Protein AF-A0A924YD67-F1 (afdb_monomer_lite)

Foldseek 3Di:
DPPDDDDDDDDDDDDPDVVPDDPPDDPVNVVVVVVVVPLVVDPVVLVVLVVVLVVLVVVVVVVVVVVVVCCVPVVDDPPCPVVVVVSCVVNVVSVVVSVVSVVVVVVVVVVVVVPPPPDDDPDDDDDPPVVVVPDPDDDDDDDD

Structure (mmCIF, N/CA/C/O backbone):
data_AF-A0A924YD67-F1
#
_entry.id   AF-A0A924YD67-F1
#
loop_
_atom_site.group_PDB
_atom_si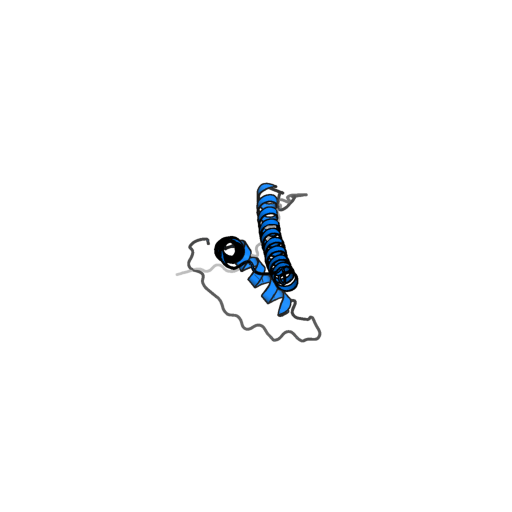te.id
_atom_site.type_symbol
_atom_site.label_atom_id
_atom_site.label_alt_id
_atom_site.label_comp_id
_atom_site.label_asym_id
_atom_site.label_entity_id
_atom_site.label_seq_id
_atom_site.pdbx_PDB_ins_code
_atom_site.Cartn_x
_atom_site.Cartn_y
_atom_site.Cartn_z
_atom_site.occupancy
_atom_site.B_iso_or_equiv
_atom_site.auth_seq_id
_atom_site.auth_comp_id
_atom_site.auth_asym_id
_atom_site.auth_atom_id
_atom_site.pdbx_PDB_model_num
ATOM 1 N N . TRP A 1 1 ? 1.990 -14.219 -25.266 1.00 59.25 1 TRP A N 1
ATOM 2 C CA . TRP A 1 1 ? 2.546 -15.568 -25.490 1.00 59.25 1 TRP A CA 1
ATOM 3 C C . TRP A 1 1 ? 2.182 -15.970 -26.909 1.00 59.25 1 TRP A C 1
ATOM 5 O O . TRP A 1 1 ? 1.038 -15.761 -27.281 1.00 59.25 1 TRP A O 1
ATOM 15 N N . LEU A 1 2 ? 3.148 -16.404 -27.722 1.00 72.88 2 LEU A N 1
ATOM 16 C CA . LEU A 1 2 ? 2.972 -16.578 -29.173 1.00 72.88 2 LEU A CA 1
ATOM 17 C C . LEU A 1 2 ? 2.387 -17.951 -29.574 1.00 72.88 2 LEU A C 1
ATOM 19 O O . LEU A 1 2 ? 2.139 -18.163 -30.750 1.00 72.88 2 LEU A O 1
ATOM 23 N N . GLY A 1 3 ? 2.145 -18.864 -28.622 1.00 81.31 3 GLY A N 1
ATOM 24 C CA . GLY A 1 3 ? 1.441 -20.131 -28.877 1.00 81.31 3 GLY A CA 1
ATOM 25 C C . GLY A 1 3 ? 2.271 -21.269 -29.479 1.00 81.31 3 GLY A C 1
ATOM 26 O O . GLY A 1 3 ? 1.725 -22.333 -29.742 1.00 81.31 3 GLY A O 1
ATOM 27 N N . PHE A 1 4 ? 3.569 -21.066 -29.696 1.00 86.00 4 PHE A N 1
ATOM 28 C CA . PHE A 1 4 ? 4.454 -22.064 -30.301 1.00 86.00 4 PHE A CA 1
ATOM 29 C C . PHE A 1 4 ? 5.062 -23.017 -29.269 1.00 86.00 4 PHE A C 1
ATOM 31 O O . PHE A 1 4 ? 5.234 -22.637 -28.109 1.00 86.00 4 PHE A O 1
ATOM 38 N N . ASP A 1 5 ? 5.431 -24.217 -29.727 1.00 85.69 5 ASP A N 1
ATOM 39 C CA . ASP A 1 5 ? 6.179 -25.215 -28.958 1.00 85.69 5 ASP A CA 1
ATOM 40 C C . ASP A 1 5 ? 7.692 -24.906 -29.010 1.00 85.69 5 ASP A C 1
ATOM 42 O O . ASP A 1 5 ? 8.295 -24.969 -30.088 1.00 85.69 5 ASP A O 1
ATOM 46 N N . PRO A 1 6 ? 8.323 -24.473 -27.901 1.00 87.06 6 PRO A N 1
ATOM 47 C CA . PRO A 1 6 ? 9.725 -24.085 -27.900 1.00 87.06 6 PRO A CA 1
ATOM 48 C C . PRO A 1 6 ? 10.653 -25.291 -27.687 1.00 87.06 6 PRO A C 1
ATOM 50 O O . PRO A 1 6 ? 10.575 -25.981 -26.674 1.00 87.06 6 PRO A O 1
ATOM 53 N N . ALA A 1 7 ? 11.635 -25.473 -28.573 1.00 88.56 7 ALA A N 1
ATOM 54 C CA . ALA A 1 7 ? 12.749 -26.392 -28.340 1.00 88.56 7 ALA A CA 1
ATOM 55 C C . ALA A 1 7 ? 13.875 -25.698 -27.547 1.00 88.56 7 ALA A C 1
ATOM 57 O O . ALA A 1 7 ? 14.344 -24.622 -27.924 1.00 88.56 7 ALA A O 1
ATOM 58 N N . VAL A 1 8 ? 14.330 -26.312 -26.451 1.00 88.62 8 VAL A N 1
ATOM 59 C CA . VAL A 1 8 ? 15.420 -25.788 -25.607 1.00 88.62 8 VAL A CA 1
ATOM 60 C C . VAL A 1 8 ? 16.712 -26.547 -25.904 1.00 88.62 8 VAL A C 1
ATOM 62 O O . VAL A 1 8 ? 16.790 -27.753 -25.686 1.00 88.62 8 VAL A O 1
ATOM 65 N N . ILE A 1 9 ? 17.745 -25.838 -26.365 1.00 90.19 9 ILE A N 1
ATOM 66 C CA . ILE A 1 9 ? 19.081 -26.407 -26.592 1.00 90.19 9 ILE A CA 1
ATOM 67 C C . ILE A 1 9 ? 19.967 -26.060 -25.397 1.00 90.19 9 ILE A C 1
ATOM 69 O O . ILE A 1 9 ? 20.308 -24.898 -25.165 1.00 90.19 9 ILE A O 1
ATOM 73 N N . TYR A 1 10 ? 20.349 -27.075 -24.629 1.00 90.06 10 TYR A N 1
ATOM 74 C CA . TYR A 1 10 ? 21.268 -26.907 -23.511 1.00 90.06 10 TYR A CA 1
ATOM 75 C C . TYR A 1 10 ? 22.707 -26.808 -24.019 1.00 90.06 10 TYR A C 1
ATOM 77 O O . TYR A 1 10 ? 23.149 -27.614 -24.833 1.00 90.06 10 TYR A O 1
ATOM 85 N N . TYR A 1 11 ? 23.457 -25.836 -23.502 1.00 89.12 11 TYR A N 1
ATOM 86 C CA . TYR A 1 11 ? 24.893 -25.727 -23.734 1.00 89.12 11 TYR A CA 1
ATOM 87 C C . TYR A 1 11 ? 25.614 -25.568 -22.396 1.00 89.12 11 TYR A C 1
ATOM 89 O O . TYR A 1 11 ? 25.182 -24.816 -21.518 1.00 89.12 11 TYR A O 1
ATOM 97 N N . HIS A 1 12 ? 26.741 -26.255 -22.238 1.00 82.94 12 HIS A N 1
ATOM 98 C CA . HIS A 1 12 ? 27.617 -26.039 -21.095 1.00 82.94 12 HIS A CA 1
ATOM 99 C C . HIS A 1 12 ? 28.554 -24.870 -21.390 1.00 82.94 12 HIS A C 1
ATOM 101 O O . HIS A 1 12 ? 29.489 -24.970 -22.184 1.00 82.94 12 HIS A O 1
ATOM 107 N N . ARG A 1 13 ? 28.306 -23.734 -20.736 1.00 77.19 13 ARG A N 1
ATOM 108 C CA . ARG A 1 13 ? 29.235 -22.603 -20.764 1.00 77.19 13 ARG A CA 1
ATOM 109 C C . ARG A 1 13 ? 30.439 -22.914 -19.875 1.00 77.19 13 ARG A C 1
ATOM 111 O O . ARG A 1 13 ? 30.253 -23.250 -18.709 1.00 77.19 13 ARG A O 1
ATOM 118 N N . ARG A 1 14 ? 31.662 -22.728 -20.386 1.00 77.38 14 ARG A N 1
ATOM 119 C CA . ARG A 1 14 ? 32.870 -22.720 -19.541 1.00 77.38 14 ARG A CA 1
ATOM 120 C C . ARG A 1 14 ? 32.735 -21.640 -18.466 1.00 77.38 14 ARG A C 1
ATOM 122 O O . ARG A 1 14 ? 32.218 -20.552 -18.739 1.00 77.38 14 ARG A O 1
ATOM 129 N N . GLU A 1 15 ? 33.172 -21.955 -17.251 1.00 67.88 15 GLU A N 1
ATOM 130 C CA . GLU A 1 15 ? 33.105 -21.030 -16.124 1.00 67.88 15 GLU A CA 1
ATOM 131 C C . GLU A 1 15 ? 33.838 -19.729 -16.481 1.00 67.88 15 GLU A C 1
ATOM 133 O O . GLU A 1 15 ? 34.957 -19.745 -16.996 1.00 67.88 15 GLU A O 1
ATOM 138 N N . ARG A 1 16 ? 33.173 -18.583 -16.292 1.00 65.94 16 ARG A N 1
ATOM 139 C CA . ARG A 1 16 ? 33.777 -17.278 -16.578 1.00 65.94 16 ARG A CA 1
ATOM 140 C C . ARG A 1 16 ? 34.903 -17.067 -15.573 1.00 65.94 16 ARG A C 1
ATOM 142 O O . ARG A 1 16 ? 34.633 -16.941 -14.380 1.00 65.94 16 ARG A O 1
ATOM 149 N N . GLU A 1 17 ? 36.143 -16.980 -16.044 1.00 59.25 17 GLU A N 1
ATOM 150 C CA . GLU A 1 17 ? 37.258 -16.576 -15.194 1.00 59.25 17 GLU A CA 1
ATOM 151 C C . GLU A 1 17 ? 36.922 -15.228 -14.540 1.00 59.25 17 GLU A C 1
ATOM 153 O O . GLU A 1 17 ? 36.675 -14.228 -15.223 1.00 59.25 17 GLU A O 1
ATOM 158 N N . LYS A 1 18 ? 36.906 -15.190 -13.199 1.00 57.69 18 LYS A N 1
ATOM 159 C CA . LYS A 1 18 ? 36.546 -14.005 -12.389 1.00 57.69 18 LYS A CA 1
ATOM 160 C C . LYS A 1 18 ? 37.349 -12.744 -12.754 1.00 57.69 18 LYS A C 1
ATOM 162 O O . LYS A 1 18 ? 36.934 -11.640 -12.406 1.00 57.69 18 LYS A O 1
ATOM 167 N N . ARG A 1 19 ? 38.471 -12.911 -13.463 1.00 56.00 19 ARG A N 1
ATOM 168 C CA . ARG A 1 19 ? 39.380 -11.867 -13.946 1.00 56.00 19 ARG A CA 1
ATOM 169 C C . ARG A 1 19 ? 38.784 -11.001 -15.075 1.00 56.00 19 ARG A C 1
ATOM 171 O O . ARG A 1 19 ? 39.172 -9.846 -15.180 1.00 56.00 19 ARG A O 1
ATOM 178 N N . TYR A 1 20 ? 37.806 -11.495 -15.845 1.00 60.31 20 TYR A N 1
ATOM 179 C CA . TYR A 1 20 ? 37.258 -10.793 -17.027 1.00 60.31 20 TYR A CA 1
ATOM 180 C C . TYR A 1 20 ? 35.798 -10.314 -16.883 1.00 60.31 20 TYR A C 1
ATOM 182 O O . TYR A 1 20 ? 35.192 -9.855 -17.851 1.00 60.31 20 TYR A O 1
ATOM 190 N N . GLY A 1 21 ? 35.206 -10.384 -15.683 1.00 60.97 21 GLY A N 1
ATOM 191 C CA . GLY A 1 21 ? 33.932 -9.713 -15.399 1.00 60.97 21 GLY A CA 1
ATOM 192 C C . GLY A 1 21 ? 33.080 -10.363 -14.310 1.00 60.97 21 GLY A C 1
ATOM 193 O O . GLY A 1 21 ? 33.043 -11.583 -14.158 1.00 60.97 21 GLY A O 1
ATOM 194 N N . ARG A 1 22 ? 32.340 -9.534 -13.566 1.00 65.50 22 ARG A N 1
ATOM 195 C CA . ARG A 1 22 ? 31.360 -9.980 -12.562 1.00 65.50 22 ARG A CA 1
ATOM 196 C C . ARG A 1 22 ? 30.006 -10.261 -13.221 1.00 65.50 22 ARG A C 1
ATOM 198 O O . ARG A 1 22 ? 29.651 -9.637 -14.219 1.00 65.50 22 ARG A O 1
ATOM 205 N N . SER A 1 23 ? 29.239 -11.201 -12.662 1.00 69.44 23 SER A N 1
ATOM 206 C CA . SER A 1 23 ? 27.853 -11.429 -13.087 1.00 69.44 23 SER A CA 1
ATOM 207 C C . SER A 1 23 ? 27.052 -10.138 -12.939 1.00 69.44 23 SER A C 1
ATOM 209 O O . SER A 1 23 ? 26.971 -9.569 -11.850 1.00 69.44 23 SER A O 1
ATOM 211 N N . MET A 1 24 ? 26.422 -9.696 -14.027 1.00 70.31 24 MET A N 1
ATOM 212 C CA . MET A 1 24 ? 25.506 -8.556 -13.998 1.00 70.31 24 MET A CA 1
ATOM 213 C C . MET A 1 24 ? 24.198 -8.883 -13.269 1.00 70.31 24 MET A C 1
ATOM 215 O O . MET A 1 24 ? 23.429 -7.960 -13.013 1.00 70.31 24 MET A O 1
ATOM 219 N N . TRP A 1 25 ? 23.952 -10.153 -12.918 1.00 75.12 25 TRP A N 1
ATOM 220 C CA . TRP A 1 25 ? 22.738 -10.653 -12.268 1.00 75.12 25 TRP A CA 1
ATOM 221 C C . TRP A 1 25 ? 22.976 -10.910 -10.775 1.00 75.12 25 TRP A C 1
ATOM 223 O O . TRP A 1 25 ? 23.283 -12.022 -10.344 1.00 75.12 25 TRP A O 1
ATOM 233 N N . THR A 1 26 ? 22.839 -9.857 -9.973 1.00 85.19 26 THR A N 1
ATOM 234 C CA . THR A 1 26 ? 22.831 -9.950 -8.508 1.00 85.19 26 THR A CA 1
ATOM 235 C C . THR A 1 26 ? 21.453 -10.379 -7.999 1.00 85.19 26 THR A C 1
ATOM 237 O O . THR A 1 26 ? 20.450 -10.233 -8.699 1.00 85.19 26 THR A O 1
ATOM 240 N N . PHE A 1 27 ? 21.376 -10.885 -6.764 1.00 85.56 27 PHE A N 1
ATOM 241 C CA . PHE A 1 27 ? 20.100 -11.258 -6.138 1.00 85.56 27 PHE A CA 1
ATOM 242 C C . PHE A 1 27 ? 19.096 -10.092 -6.119 1.00 85.56 27 PHE A C 1
ATOM 244 O O . PHE A 1 27 ? 17.948 -10.272 -6.509 1.00 85.56 27 PHE A O 1
ATOM 251 N N . ALA A 1 28 ? 19.552 -8.876 -5.797 1.00 86.25 28 ALA A N 1
ATOM 252 C CA . ALA A 1 28 ? 18.720 -7.671 -5.826 1.00 86.25 28 ALA A CA 1
ATOM 253 C C . ALA A 1 28 ? 18.089 -7.412 -7.207 1.00 86.25 28 ALA A C 1
ATOM 255 O O . ALA A 1 28 ? 16.910 -7.080 -7.299 1.00 86.25 28 ALA A O 1
ATOM 256 N N . LYS A 1 29 ? 18.845 -7.622 -8.295 1.00 84.50 29 LYS A N 1
ATOM 257 C CA . LYS A 1 29 ? 18.318 -7.482 -9.660 1.00 84.50 29 LYS A CA 1
ATOM 258 C C . LYS A 1 29 ? 17.301 -8.570 -9.996 1.00 84.50 29 LYS A C 1
ATOM 260 O O . LYS A 1 29 ? 16.302 -8.262 -10.633 1.00 84.50 29 LYS A O 1
ATOM 265 N N . LYS A 1 30 ? 17.515 -9.809 -9.535 1.00 86.69 30 LYS A N 1
ATOM 266 C CA . LYS A 1 30 ? 16.540 -10.902 -9.695 1.00 86.69 30 LYS A CA 1
ATOM 267 C C . LYS A 1 30 ? 15.232 -10.596 -8.961 1.00 86.69 30 LYS A C 1
ATOM 269 O O . LYS A 1 30 ? 14.168 -10.762 -9.543 1.00 86.69 30 LYS A O 1
ATOM 274 N N . PHE A 1 31 ? 15.315 -10.111 -7.721 1.00 87.00 31 PHE A N 1
ATOM 275 C CA . PHE A 1 31 ? 14.136 -9.754 -6.932 1.00 87.00 31 PHE A CA 1
ATOM 276 C C . PHE A 1 31 ? 13.370 -8.582 -7.551 1.00 87.00 31 PHE A C 1
ATOM 278 O O . PHE A 1 31 ? 12.163 -8.679 -7.743 1.00 87.00 31 PHE A O 1
ATOM 285 N N . LYS A 1 32 ? 14.074 -7.516 -7.959 1.00 85.44 32 LYS A N 1
ATOM 286 C CA . LYS A 1 32 ? 13.457 -6.405 -8.695 1.00 85.44 32 LYS A CA 1
ATOM 287 C C . LYS A 1 32 ? 12.743 -6.903 -9.955 1.00 85.44 32 LYS A C 1
ATOM 289 O O . LYS A 1 32 ? 11.592 -6.557 -10.173 1.00 85.44 32 LYS A O 1
ATOM 294 N N . TYR A 1 33 ? 13.403 -7.750 -10.745 1.00 84.81 33 TYR A N 1
ATOM 295 C CA . TYR A 1 33 ? 12.833 -8.296 -11.977 1.00 84.81 33 TYR A CA 1
ATOM 296 C C . TYR A 1 33 ? 11.570 -9.132 -11.724 1.00 84.81 33 TYR A C 1
ATOM 298 O O . TYR A 1 33 ? 10.609 -9.052 -12.489 1.00 84.81 33 TYR A O 1
ATOM 306 N N . PHE A 1 34 ? 11.554 -9.908 -10.637 1.00 85.88 34 PHE A N 1
ATOM 307 C CA . PHE A 1 34 ? 10.371 -10.644 -10.200 1.00 85.88 34 PHE A CA 1
ATOM 308 C C . PHE A 1 34 ? 9.219 -9.700 -9.844 1.00 85.88 34 PHE A C 1
ATOM 310 O O . PHE A 1 34 ? 8.121 -9.882 -10.361 1.00 85.88 34 PHE A O 1
ATOM 317 N N . VAL A 1 35 ? 9.471 -8.676 -9.020 1.00 80.94 35 VAL A N 1
ATOM 318 C CA . VAL A 1 35 ? 8.450 -7.685 -8.640 1.00 80.94 35 VAL A CA 1
ATOM 319 C C . VAL A 1 35 ? 7.921 -6.954 -9.875 1.00 80.94 35 VAL A C 1
ATOM 321 O O . VAL A 1 35 ? 6.709 -6.865 -10.052 1.00 80.94 35 VAL A O 1
ATOM 324 N N . ASP A 1 36 ? 8.805 -6.509 -10.769 1.00 80.06 36 ASP A N 1
ATOM 325 C CA . ASP A 1 36 ? 8.416 -5.821 -12.003 1.00 80.06 36 ASP A CA 1
ATOM 326 C C . ASP A 1 36 ? 7.543 -6.701 -12.902 1.00 80.06 36 ASP A C 1
ATOM 328 O O . ASP A 1 36 ? 6.525 -6.227 -13.409 1.00 80.06 36 ASP A O 1
ATOM 332 N N . SER A 1 37 ? 7.896 -7.982 -13.050 1.00 79.38 37 SER A N 1
ATOM 333 C CA . SER A 1 37 ? 7.114 -8.950 -13.831 1.00 79.38 37 SER A CA 1
ATOM 334 C C . SER A 1 37 ? 5.769 -9.258 -13.169 1.00 79.38 37 SER A C 1
ATOM 336 O O . SER A 1 37 ? 4.739 -9.287 -13.837 1.00 79.38 37 SER A O 1
ATOM 338 N N . PHE A 1 38 ? 5.753 -9.448 -11.849 1.00 78.44 38 PHE A N 1
ATOM 339 C CA . PHE A 1 38 ? 4.535 -9.728 -11.091 1.00 78.44 38 PHE A CA 1
ATOM 340 C C . PHE A 1 38 ? 3.527 -8.577 -11.206 1.00 78.44 38 PHE A C 1
ATOM 342 O O . PHE A 1 38 ? 2.347 -8.813 -11.456 1.00 78.44 38 PHE A O 1
ATOM 349 N N . VAL A 1 39 ? 4.001 -7.333 -11.099 1.00 77.44 39 VAL A N 1
ATOM 350 C CA . VAL A 1 39 ? 3.174 -6.125 -11.238 1.00 77.44 39 VAL A CA 1
ATOM 351 C C . VAL A 1 39 ? 2.734 -5.906 -12.689 1.00 77.44 39 VAL A C 1
ATOM 353 O O . VAL A 1 39 ? 1.581 -5.552 -12.920 1.00 77.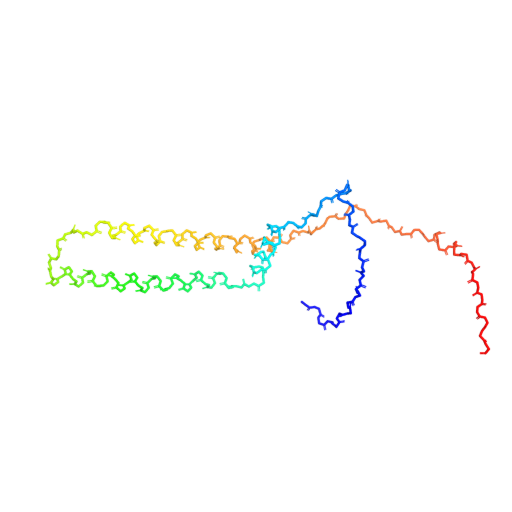44 39 VAL A O 1
ATOM 356 N N . ALA A 1 40 ? 3.610 -6.140 -13.674 1.00 71.12 40 ALA A N 1
ATOM 357 C CA . ALA A 1 40 ? 3.303 -5.910 -15.090 1.00 71.12 40 ALA A CA 1
ATOM 358 C C . ALA A 1 40 ? 2.229 -6.857 -15.648 1.00 71.12 40 ALA A C 1
ATOM 360 O O . ALA A 1 40 ? 1.448 -6.451 -16.504 1.00 71.12 40 ALA A O 1
ATOM 361 N N . PHE A 1 41 ? 2.166 -8.101 -15.165 1.00 69.50 41 PHE A N 1
ATOM 362 C CA . PHE A 1 41 ? 1.216 -9.098 -15.672 1.00 69.50 41 PHE A CA 1
ATOM 363 C C . PHE A 1 41 ? -0.010 -9.318 -14.774 1.00 69.50 41 PHE A C 1
ATOM 365 O O . PHE A 1 41 ? -0.881 -10.105 -15.140 1.00 69.50 41 PHE A O 1
ATOM 372 N N . SER A 1 42 ? -0.109 -8.652 -13.614 1.00 75.00 42 SER A N 1
ATOM 373 C CA . SER A 1 42 ? -1.201 -8.890 -12.658 1.00 75.00 42 SER A CA 1
ATOM 374 C C . SER A 1 42 ? -1.854 -7.612 -12.130 1.00 75.00 42 SER A C 1
ATOM 376 O O . SER A 1 42 ? -1.195 -6.694 -11.654 1.00 75.00 42 SER A O 1
ATOM 378 N N . TYR A 1 43 ? -3.189 -7.619 -12.061 1.00 76.56 43 TYR A N 1
ATOM 379 C CA . TYR A 1 43 ? -3.994 -6.639 -11.308 1.00 76.56 43 TYR A CA 1
ATOM 380 C C . TYR A 1 43 ? -4.059 -6.939 -9.798 1.00 76.56 43 TYR A C 1
ATOM 382 O O . TYR A 1 43 ? -4.800 -6.297 -9.052 1.00 76.56 43 TYR A O 1
ATOM 390 N N . PHE A 1 44 ? -3.321 -7.955 -9.346 1.00 80.94 44 PHE A N 1
ATOM 391 C CA . PHE A 1 44 ? -3.363 -8.471 -7.981 1.00 80.94 44 PHE A CA 1
ATOM 392 C C . PHE A 1 44 ? -3.002 -7.425 -6.907 1.00 80.94 44 PHE A C 1
ATOM 394 O O . PHE A 1 44 ? -3.785 -7.293 -5.970 1.00 80.94 44 PHE A O 1
ATOM 401 N N . PRO A 1 45 ? -1.914 -6.634 -7.026 1.00 80.38 45 PRO A N 1
ATOM 402 C CA . PRO A 1 45 ? -1.539 -5.632 -6.021 1.00 80.38 45 PRO A CA 1
ATOM 403 C C . PRO A 1 45 ? -2.629 -4.586 -5.767 1.00 80.38 45 PRO A C 1
ATOM 405 O O . PRO A 1 45 ? -2.969 -4.309 -4.619 1.00 80.38 45 PRO A O 1
ATOM 408 N N . VAL A 1 46 ? -3.220 -4.048 -6.838 1.00 84.19 46 VAL A N 1
ATOM 409 C CA . VAL A 1 46 ? -4.302 -3.057 -6.740 1.00 84.19 46 VAL A CA 1
ATOM 410 C C . VAL A 1 46 ? -5.540 -3.682 -6.107 1.00 84.19 46 VAL A C 1
ATOM 412 O O . VAL A 1 46 ? -6.112 -3.101 -5.190 1.00 84.19 46 VAL A O 1
ATOM 415 N N . ARG A 1 47 ? -5.930 -4.893 -6.529 1.00 86.06 47 ARG A N 1
ATOM 416 C CA . ARG A 1 47 ? -7.077 -5.588 -5.922 1.00 86.06 47 ARG A CA 1
ATOM 417 C C . ARG A 1 47 ? -6.848 -5.914 -4.449 1.00 86.06 47 ARG A C 1
ATOM 419 O O . ARG A 1 47 ? -7.769 -5.746 -3.658 1.00 86.06 47 ARG A O 1
ATOM 426 N N . ALA A 1 48 ? -5.647 -6.345 -4.068 1.00 86.81 48 ALA A N 1
ATOM 427 C CA . ALA A 1 48 ? -5.303 -6.621 -2.676 1.00 86.81 48 ALA A CA 1
ATOM 428 C C . ALA A 1 48 ? -5.411 -5.354 -1.815 1.00 86.81 48 ALA A C 1
ATOM 430 O O . ALA A 1 48 ? -6.026 -5.391 -0.750 1.00 86.81 48 ALA A O 1
ATOM 431 N N . ALA A 1 49 ? -4.893 -4.225 -2.313 1.00 87.69 49 ALA A N 1
ATOM 432 C CA . ALA A 1 49 ? -5.044 -2.917 -1.682 1.00 87.69 49 ALA A CA 1
ATOM 433 C C . ALA A 1 49 ? -6.526 -2.531 -1.511 1.00 87.69 49 ALA A C 1
ATOM 435 O O . ALA A 1 49 ? -6.934 -2.142 -0.418 1.00 87.69 49 ALA A O 1
ATOM 436 N N . SER A 1 50 ? -7.356 -2.708 -2.546 1.00 87.00 50 SER A N 1
ATOM 437 C CA . SER A 1 50 ? -8.796 -2.424 -2.467 1.00 87.00 50 SER A CA 1
ATOM 438 C C . SER A 1 50 ? -9.524 -3.307 -1.449 1.00 87.00 50 SER A C 1
ATOM 440 O O . SER A 1 50 ? -10.312 -2.794 -0.657 1.00 87.00 50 SER A O 1
ATOM 442 N N . VAL A 1 51 ? -9.255 -4.617 -1.429 1.00 91.06 51 VAL A N 1
ATOM 443 C CA . VAL A 1 51 ? -9.872 -5.551 -0.469 1.00 91.06 51 VAL A CA 1
ATOM 444 C C . VAL A 1 51 ? -9.469 -5.202 0.963 1.00 91.06 51 VAL A C 1
ATOM 446 O O . VAL A 1 51 ? -10.330 -5.137 1.838 1.00 91.06 51 VAL A O 1
ATOM 449 N N . LEU A 1 52 ? -8.186 -4.914 1.201 1.00 91.00 52 LEU A N 1
ATOM 450 C CA . LEU A 1 52 ? -7.707 -4.450 2.504 1.00 91.00 52 LEU A CA 1
ATOM 451 C C . LEU A 1 52 ? -8.401 -3.157 2.939 1.00 91.00 52 LEU A C 1
ATOM 453 O O . LEU A 1 52 ? -8.823 -3.058 4.089 1.00 91.00 52 LEU A O 1
ATOM 457 N N . GLY A 1 53 ? -8.570 -2.196 2.027 1.00 89.69 53 GLY A N 1
ATOM 458 C CA . GLY A 1 53 ? -9.293 -0.954 2.297 1.00 89.69 53 GLY A CA 1
ATOM 459 C C . GLY A 1 53 ? -10.749 -1.187 2.712 1.00 89.69 53 GLY A C 1
ATOM 460 O O . GLY A 1 53 ? -11.210 -0.597 3.689 1.00 89.69 53 GLY A O 1
ATOM 461 N N . VAL A 1 54 ? -11.457 -2.092 2.028 1.00 91.94 54 VAL A N 1
ATOM 462 C CA . VAL A 1 54 ? -12.839 -2.467 2.381 1.00 91.94 54 VAL A CA 1
ATOM 463 C C . VAL A 1 54 ? -12.898 -3.125 3.761 1.00 91.94 54 VAL A C 1
ATOM 465 O O . VAL A 1 54 ? -13.730 -2.741 4.581 1.00 91.94 54 VAL A O 1
ATOM 468 N N . LEU A 1 55 ? -11.996 -4.067 4.053 1.00 93.56 55 LEU A N 1
ATOM 469 C CA . LEU A 1 55 ? -11.937 -4.724 5.363 1.00 93.56 55 LEU A CA 1
ATOM 470 C C . LEU A 1 55 ? -11.671 -3.716 6.490 1.00 93.56 55 LEU A C 1
ATOM 472 O O . LEU A 1 55 ? -12.393 -3.704 7.486 1.00 93.56 55 LEU A O 1
ATOM 476 N N . LEU A 1 56 ? -10.686 -2.831 6.312 1.00 91.94 56 LEU A N 1
ATOM 477 C CA . LEU A 1 56 ? -10.378 -1.751 7.256 1.00 91.94 56 LEU A CA 1
ATOM 478 C C . LEU A 1 56 ? -11.574 -0.817 7.470 1.00 91.94 56 LEU A C 1
ATOM 480 O O . LEU A 1 56 ? -11.836 -0.419 8.603 1.00 91.94 56 LEU A O 1
ATOM 484 N N . SER A 1 57 ? -12.319 -0.494 6.410 1.00 89.31 57 SER A N 1
ATOM 485 C CA . SER A 1 57 ? -13.520 0.339 6.507 1.00 89.31 57 SER A CA 1
ATOM 486 C C . SER A 1 57 ? -14.625 -0.336 7.324 1.00 89.31 57 SER A C 1
ATOM 488 O O . SER A 1 57 ? -15.200 0.316 8.193 1.00 89.31 57 SER A O 1
ATOM 490 N N . ILE A 1 58 ? -14.877 -1.634 7.117 1.00 94.06 58 ILE A N 1
ATOM 491 C CA . ILE A 1 58 ? -15.872 -2.395 7.892 1.00 94.06 58 ILE A CA 1
ATOM 492 C C . ILE A 1 58 ? -15.477 -2.446 9.372 1.00 94.06 58 ILE A C 1
ATOM 494 O O . ILE A 1 58 ? -16.301 -2.138 10.238 1.00 94.06 58 ILE A O 1
ATOM 498 N N . PHE A 1 59 ? -14.217 -2.774 9.677 1.00 91.25 59 PHE A N 1
ATOM 499 C CA . PHE A 1 59 ? -13.729 -2.777 11.058 1.00 91.25 59 PHE A CA 1
ATOM 500 C C . PHE A 1 59 ? -13.824 -1.386 11.691 1.00 91.25 59 PHE A C 1
ATOM 502 O O . PHE A 1 59 ? -14.367 -1.252 12.787 1.00 91.25 59 PHE A O 1
ATOM 509 N N . GLY A 1 60 ? -13.388 -0.341 10.986 1.00 89.12 60 GLY A N 1
ATOM 510 C CA . GLY A 1 60 ? -13.485 1.039 11.457 1.00 89.12 60 GLY A CA 1
ATOM 511 C C . GLY A 1 60 ? -14.926 1.472 11.737 1.00 89.12 60 GLY A C 1
ATOM 512 O O . GLY A 1 60 ? -15.191 2.057 12.786 1.00 89.12 60 GLY A O 1
ATOM 513 N N . LEU A 1 61 ? -15.868 1.129 10.854 1.00 90.31 61 LEU A N 1
ATOM 514 C CA . LEU A 1 61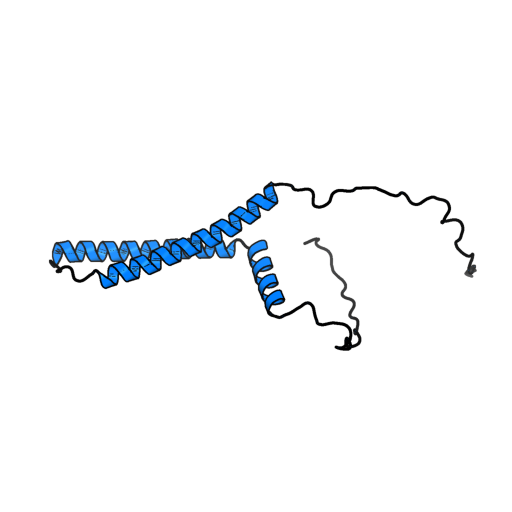 ? -17.288 1.446 11.020 1.00 90.31 61 LEU A CA 1
ATOM 515 C C . LEU A 1 61 ? -17.900 0.701 12.215 1.00 90.31 61 LEU A C 1
ATOM 517 O O . LEU A 1 61 ? -18.612 1.306 13.015 1.00 90.31 61 LEU A O 1
ATOM 521 N N . SER A 1 62 ? -17.588 -0.590 12.373 1.00 92.00 62 SER A N 1
ATOM 522 C CA . SER A 1 62 ? -18.055 -1.384 13.518 1.00 92.00 62 SER A CA 1
ATOM 523 C C . SER A 1 62 ? -17.536 -0.838 14.852 1.00 92.00 62 SER A C 1
ATOM 525 O O . SER A 1 62 ? -18.300 -0.719 15.810 1.00 92.00 62 SER A O 1
ATOM 527 N N . TYR A 1 63 ? -16.265 -0.428 14.898 1.00 87.62 63 TYR A N 1
ATOM 528 C CA . TYR A 1 63 ? -15.658 0.151 16.089 1.00 87.62 63 TYR A CA 1
ATOM 529 C C . TYR A 1 63 ? -16.238 1.535 16.399 1.00 87.62 63 TYR A C 1
ATOM 531 O O . TYR A 1 63 ? -16.568 1.823 17.547 1.00 87.62 63 TYR A O 1
ATOM 539 N N . ALA A 1 64 ? -16.441 2.376 15.381 1.00 86.19 64 ALA A N 1
ATOM 540 C CA . ALA A 1 64 ? -17.097 3.670 15.543 1.00 86.19 64 ALA A CA 1
ATOM 541 C C . ALA A 1 64 ? -18.522 3.520 16.100 1.00 86.19 64 ALA A C 1
ATOM 543 O O . ALA A 1 64 ? -18.886 4.220 17.045 1.00 86.19 64 ALA A O 1
ATOM 544 N N . LEU A 1 65 ? -19.309 2.575 15.571 1.00 89.56 65 LEU A N 1
ATOM 545 C CA . LEU A 1 65 ? -20.662 2.303 16.061 1.00 89.56 65 LEU A CA 1
ATOM 546 C C . LEU A 1 65 ? -20.648 1.824 17.519 1.00 89.56 65 LEU A C 1
ATOM 548 O O . LEU A 1 65 ? -21.435 2.313 18.331 1.00 89.56 65 LEU A O 1
ATOM 552 N N . PHE A 1 66 ? -19.721 0.926 17.864 1.00 87.62 66 PHE A N 1
ATOM 553 C CA . PHE A 1 66 ? -19.514 0.478 19.240 1.00 87.62 66 PHE A CA 1
ATOM 554 C C . PHE A 1 66 ? -19.223 1.656 20.179 1.00 87.62 66 PHE A C 1
ATOM 556 O O . PHE A 1 66 ? -19.887 1.791 21.205 1.00 87.62 66 PHE A O 1
ATOM 563 N N . VAL A 1 67 ? -18.302 2.552 19.808 1.00 84.62 67 VAL A N 1
ATOM 564 C CA . VAL A 1 67 ? -17.954 3.736 20.614 1.00 84.62 67 VAL A CA 1
ATOM 565 C C . VAL A 1 67 ? -19.151 4.677 20.785 1.00 84.62 67 VAL A C 1
ATOM 567 O O . VAL A 1 67 ? -19.372 5.178 21.888 1.00 84.62 67 VAL A O 1
ATOM 570 N N . ILE A 1 68 ? -19.952 4.899 19.738 1.00 85.81 68 ILE A N 1
ATOM 571 C CA . ILE A 1 68 ? -21.149 5.756 19.804 1.00 85.81 68 ILE A CA 1
ATOM 572 C C . ILE A 1 68 ? -22.182 5.181 20.781 1.00 85.81 68 ILE A C 1
ATOM 574 O O . ILE A 1 68 ? -22.661 5.900 21.659 1.00 85.81 68 ILE A O 1
ATOM 578 N N . ILE A 1 69 ? -22.501 3.888 20.668 1.00 87.69 69 ILE A N 1
ATOM 579 C CA . ILE A 1 69 ? -23.451 3.212 21.567 1.00 87.69 69 ILE A CA 1
ATOM 580 C C . ILE A 1 69 ? -22.926 3.259 23.004 1.00 87.69 69 ILE A C 1
ATOM 582 O O . ILE A 1 69 ? -23.646 3.638 23.928 1.00 87.69 69 ILE A O 1
ATOM 586 N N . ALA A 1 70 ? -21.647 2.939 23.191 1.00 84.69 70 ALA A N 1
ATOM 587 C CA . ALA A 1 70 ? -21.014 2.940 24.498 1.00 84.69 70 ALA A CA 1
ATOM 588 C C . ALA A 1 70 ? -21.047 4.340 25.147 1.00 84.69 70 ALA A C 1
ATOM 590 O O . ALA A 1 70 ? -21.334 4.476 26.338 1.00 84.69 70 ALA A O 1
ATOM 591 N N . ARG A 1 71 ? -20.850 5.402 24.355 1.00 83.44 71 ARG A N 1
ATOM 592 C CA . ARG A 1 71 ? -20.944 6.796 24.812 1.00 83.44 71 ARG A CA 1
ATOM 593 C C . ARG A 1 71 ? -22.370 7.199 25.203 1.00 83.44 71 ARG A C 1
ATOM 595 O O . ARG A 1 71 ? -22.520 7.886 26.211 1.00 83.44 71 ARG A O 1
ATOM 602 N N . LEU A 1 72 ? -23.385 6.792 24.436 1.00 84.62 72 LEU A N 1
ATOM 603 C CA . LEU A 1 72 ? -24.789 7.160 24.674 1.00 84.62 72 LEU A CA 1
ATOM 604 C C . LEU A 1 72 ? -25.392 6.470 25.903 1.00 84.62 72 LEU A C 1
ATOM 606 O O . LEU A 1 72 ? -26.132 7.109 26.645 1.00 84.62 72 LEU A O 1
ATOM 610 N N . PHE A 1 73 ? -25.079 5.190 26.124 1.00 87.38 73 PHE A N 1
ATOM 611 C CA . PHE A 1 73 ? -25.712 4.398 27.186 1.00 87.38 73 PHE A CA 1
ATOM 612 C C . PHE A 1 73 ? -24.881 4.287 28.471 1.00 87.38 73 PHE A C 1
ATOM 614 O O . PHE A 1 73 ? -25.460 4.182 29.547 1.00 87.38 73 PHE A O 1
ATOM 621 N N . PHE A 1 74 ? -23.544 4.324 28.390 1.00 78.56 74 PHE A N 1
ATOM 622 C CA . PHE A 1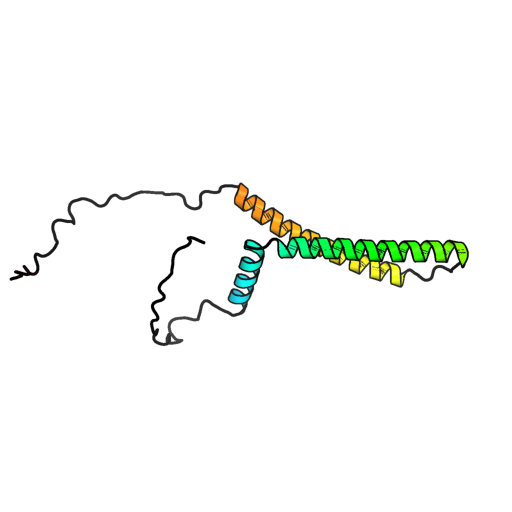 74 ? -22.667 4.034 29.537 1.00 78.56 74 PHE A CA 1
ATOM 623 C C . PHE A 1 74 ? -21.863 5.242 30.042 1.00 78.56 74 PHE A C 1
ATOM 625 O O . PHE A 1 74 ? -21.102 5.105 30.996 1.00 78.56 74 PHE A O 1
ATOM 632 N N . GLY A 1 75 ? -22.015 6.431 29.442 1.00 69.06 75 GLY A N 1
ATOM 633 C CA . GLY A 1 75 ? -21.437 7.671 29.984 1.00 69.06 75 GLY A CA 1
ATOM 634 C C . GLY A 1 75 ? -19.906 7.664 30.120 1.00 69.06 75 GLY A C 1
ATOM 635 O O . GLY A 1 75 ? -19.354 8.317 31.006 1.00 69.06 75 GLY A O 1
ATOM 636 N N . ILE A 1 76 ? -19.208 6.923 29.254 1.00 67.31 76 ILE A N 1
ATOM 637 C CA . ILE A 1 76 ? -17.759 6.694 29.355 1.00 67.31 76 ILE A CA 1
ATOM 638 C C . ILE A 1 76 ? -17.005 8.028 29.273 1.00 67.31 76 ILE A C 1
ATOM 640 O O . ILE A 1 76 ? -17.250 8.829 28.363 1.00 67.31 76 ILE A O 1
ATOM 644 N N . HIS A 1 77 ? -16.123 8.274 30.245 1.00 58.41 77 HIS A N 1
ATOM 645 C CA . HIS A 1 77 ? -15.264 9.456 30.315 1.00 58.41 77 HIS A CA 1
ATOM 646 C C . HIS A 1 77 ? -14.071 9.315 29.360 1.00 58.41 77 HIS A C 1
ATOM 648 O O . HIS A 1 77 ? -13.599 8.216 29.085 1.00 58.41 77 HIS A O 1
ATOM 654 N N . ALA A 1 78 ? -13.650 10.441 28.785 1.00 60.47 78 ALA A N 1
ATOM 655 C CA . ALA A 1 78 ? -12.843 10.521 27.571 1.00 60.47 78 ALA A CA 1
ATOM 656 C C . ALA A 1 78 ? -11.354 10.153 27.757 1.00 60.47 78 ALA A C 1
ATOM 658 O O . ALA A 1 78 ? -10.474 10.984 27.551 1.00 60.47 78 ALA A O 1
ATOM 659 N N . GLU A 1 79 ? -11.058 8.889 28.052 1.00 67.62 79 GLU A N 1
ATOM 660 C CA . GLU A 1 79 ? -9.721 8.302 27.903 1.00 67.62 79 GLU A CA 1
ATOM 661 C C . GLU A 1 79 ? -9.669 7.469 26.613 1.00 67.62 79 GLU A C 1
ATOM 663 O O . GLU A 1 79 ? -9.829 6.253 26.604 1.00 67.62 79 GLU A O 1
ATOM 668 N N . GLY A 1 80 ? -9.509 8.149 25.473 1.00 75.44 80 GLY A N 1
ATOM 669 C CA . GLY A 1 80 ? -9.469 7.512 24.145 1.00 75.44 80 GLY A CA 1
ATOM 670 C C . GLY A 1 80 ? -8.415 8.088 23.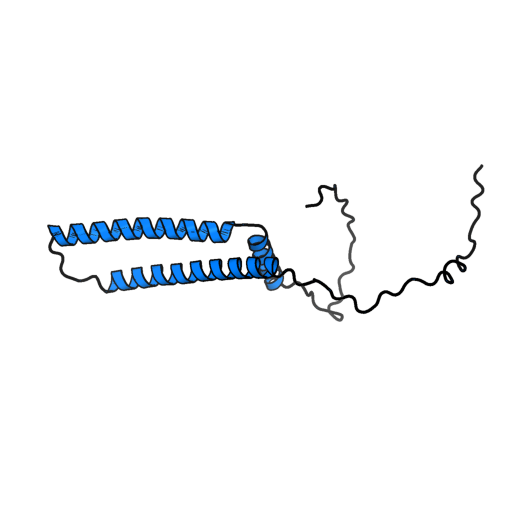204 1.00 75.44 80 GLY A C 1
ATOM 671 O O . GLY A 1 80 ? -8.331 7.695 22.046 1.00 75.44 80 GLY A O 1
ATOM 672 N N . TRP A 1 81 ? -7.601 9.035 23.670 1.00 78.69 81 TRP A N 1
ATOM 673 C CA . TRP A 1 81 ? -6.683 9.760 22.793 1.00 78.69 81 TRP A CA 1
ATOM 674 C C . TRP A 1 81 ? -5.603 8.844 22.203 1.00 78.69 81 TRP A C 1
ATOM 676 O O . TRP A 1 81 ? -5.357 8.876 21.000 1.00 78.69 81 TRP A O 1
ATOM 686 N N . ALA A 1 82 ? -5.031 7.955 23.022 1.00 79.88 82 ALA A N 1
ATOM 687 C CA . ALA A 1 82 ? -4.027 6.995 22.569 1.00 79.88 82 ALA A CA 1
ATOM 688 C C . ALA A 1 82 ? -4.588 6.008 21.530 1.00 79.88 82 ALA A C 1
ATOM 690 O O . ALA A 1 82 ? -3.966 5.789 20.493 1.00 79.88 82 ALA A O 1
ATOM 691 N N . SER A 1 83 ? -5.782 5.451 21.758 1.00 84.06 83 SER A N 1
ATOM 692 C CA . SER A 1 83 ? -6.409 4.515 20.817 1.00 84.06 83 SER A CA 1
ATOM 693 C C . SER A 1 83 ? -6.807 5.199 19.507 1.00 84.06 83 SER A C 1
ATOM 695 O O . SER A 1 83 ? -6.564 4.641 18.437 1.00 84.06 83 SER A O 1
ATOM 697 N N . ILE A 1 84 ? -7.323 6.433 19.561 1.00 86.69 84 ILE A N 1
ATOM 698 C CA . ILE A 1 84 ? -7.628 7.230 18.364 1.00 86.69 84 ILE A CA 1
ATOM 699 C C . ILE A 1 84 ? -6.352 7.528 17.571 1.00 86.69 84 ILE A C 1
ATOM 701 O O . ILE A 1 84 ? -6.344 7.331 16.359 1.00 86.69 84 ILE A O 1
ATOM 705 N N . MET A 1 85 ? -5.267 7.951 18.229 1.00 86.19 85 MET A N 1
ATOM 706 C CA . MET A 1 85 ? -3.994 8.229 17.551 1.00 86.19 85 MET A CA 1
ATOM 707 C C . MET A 1 85 ? -3.421 6.985 16.867 1.00 86.19 85 MET A C 1
ATOM 709 O O . MET A 1 85 ? -2.992 7.068 15.716 1.00 86.19 85 MET A O 1
ATOM 713 N N . VAL A 1 86 ? -3.461 5.822 17.525 1.00 87.94 86 VAL A N 1
ATOM 714 C CA . VAL A 1 86 ? -2.987 4.558 16.938 1.00 87.94 86 VAL A CA 1
ATOM 715 C C . VAL A 1 86 ? -3.808 4.176 15.705 1.00 87.94 86 VAL A C 1
ATOM 717 O O . VAL A 1 86 ? -3.233 3.894 14.653 1.00 87.94 86 VAL A O 1
ATOM 720 N N . VAL A 1 87 ? -5.142 4.209 15.796 1.00 89.81 87 VAL A N 1
ATOM 721 C CA . VAL A 1 87 ? -6.018 3.893 14.653 1.00 89.81 87 VAL A CA 1
ATOM 722 C C . VAL A 1 87 ? -5.779 4.874 13.508 1.00 89.81 87 VAL A C 1
ATOM 724 O O . VAL A 1 87 ? -5.656 4.458 12.357 1.00 89.81 87 VAL A O 1
ATOM 727 N N . LEU A 1 88 ? -5.655 6.165 13.814 1.00 91.50 88 LEU A N 1
ATOM 728 C CA . LEU A 1 88 ? -5.452 7.205 12.813 1.00 91.50 88 LEU A CA 1
ATOM 729 C C . LEU A 1 88 ? -4.116 7.031 12.085 1.00 91.50 88 LEU A C 1
ATOM 731 O O . LEU A 1 88 ? -4.094 7.097 10.857 1.00 91.50 88 LEU A O 1
ATOM 735 N N . LEU A 1 89 ? -3.026 6.732 12.798 1.00 91.88 89 LEU A N 1
ATOM 736 C CA . LEU A 1 89 ? -1.723 6.453 12.185 1.00 91.88 89 LEU A CA 1
ATOM 737 C C . LEU A 1 89 ? -1.756 5.206 11.295 1.00 91.88 89 LEU A C 1
ATOM 739 O O . LEU A 1 89 ? -1.250 5.249 10.173 1.00 91.88 89 LEU A O 1
ATOM 743 N N . ILE A 1 90 ? -2.382 4.118 11.755 1.00 89.56 90 ILE A N 1
ATOM 744 C CA . ILE A 1 90 ? -2.493 2.876 10.975 1.00 89.56 90 ILE A CA 1
ATOM 745 C C . ILE A 1 90 ? -3.309 3.109 9.701 1.00 89.56 90 ILE A C 1
ATOM 747 O O . ILE A 1 90 ? -2.870 2.738 8.611 1.00 89.56 90 ILE A O 1
ATOM 751 N N . VAL A 1 91 ? -4.474 3.752 9.814 1.00 90.38 91 VAL A N 1
ATOM 752 C CA . VAL A 1 91 ? -5.352 4.022 8.667 1.00 90.38 91 VAL A CA 1
ATOM 753 C C . VAL A 1 91 ? -4.683 4.983 7.683 1.00 90.38 91 VAL A C 1
ATOM 755 O O . VAL A 1 91 ? -4.701 4.726 6.481 1.00 90.38 91 VAL A O 1
ATOM 758 N N . SER A 1 92 ? -4.033 6.040 8.174 1.00 92.62 92 SER A N 1
ATOM 759 C CA . SER A 1 92 ? -3.342 7.021 7.323 1.00 92.62 92 SER A CA 1
ATOM 760 C C . SER A 1 92 ? -2.141 6.401 6.603 1.00 92.62 92 SER A C 1
ATOM 762 O O . SER A 1 92 ? -1.958 6.611 5.404 1.00 92.62 92 SER A O 1
ATOM 764 N N . GLY A 1 93 ? -1.352 5.578 7.302 1.00 91.00 93 GLY A N 1
ATOM 765 C CA . GLY A 1 93 ? -0.246 4.833 6.700 1.00 91.00 93 GLY A CA 1
ATOM 766 C C . GLY A 1 93 ? -0.729 3.852 5.629 1.00 91.00 93 GLY A C 1
ATOM 767 O O . GLY A 1 93 ? -0.179 3.816 4.527 1.00 91.00 93 GLY A O 1
ATOM 768 N N . ALA A 1 94 ? -1.807 3.112 5.906 1.00 89.81 94 ALA A N 1
ATOM 769 C CA . ALA A 1 94 ? -2.421 2.212 4.933 1.00 89.81 94 ALA A CA 1
ATOM 770 C C . ALA A 1 94 ? -2.936 2.967 3.693 1.00 89.81 94 ALA A C 1
ATOM 772 O O . ALA A 1 94 ? -2.707 2.522 2.570 1.00 89.81 94 ALA A O 1
ATOM 773 N N . GLN A 1 95 ? -3.574 4.129 3.868 1.00 91.62 95 GLN A N 1
ATOM 774 C CA . GLN A 1 95 ? -4.016 4.982 2.758 1.00 91.62 95 GLN A CA 1
ATOM 775 C C . GLN A 1 95 ? -2.843 5.478 1.905 1.00 91.62 95 GLN A C 1
ATOM 777 O O . GLN A 1 95 ? -2.906 5.360 0.682 1.00 91.62 95 GLN A O 1
ATOM 782 N N .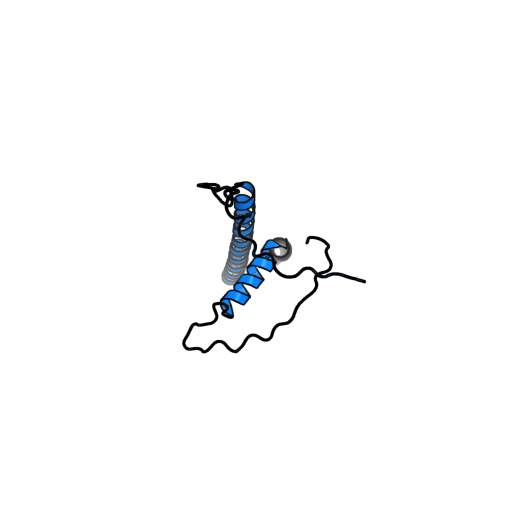 MET A 1 96 ? -1.753 5.959 2.514 1.00 93.31 96 MET A N 1
ATOM 783 C CA . MET A 1 96 ? -0.558 6.370 1.762 1.00 93.31 96 MET A CA 1
ATOM 784 C C . MET A 1 96 ? 0.035 5.217 0.943 1.00 93.31 96 MET A C 1
ATOM 786 O O . MET A 1 96 ? 0.405 5.421 -0.214 1.00 93.31 96 MET A O 1
ATOM 790 N N . LEU A 1 97 ? 0.073 3.999 1.497 1.00 88.06 97 LEU A N 1
ATOM 791 C CA . LEU A 1 97 ? 0.512 2.812 0.758 1.00 88.06 97 LEU A CA 1
ATOM 792 C C . LEU A 1 97 ? -0.406 2.504 -0.431 1.00 88.06 97 LEU A C 1
ATOM 794 O O . LEU A 1 97 ? 0.084 2.266 -1.535 1.00 88.06 97 LEU A O 1
ATOM 798 N N . MET A 1 98 ? -1.727 2.546 -0.230 1.00 88.19 98 MET A N 1
ATOM 799 C CA . MET A 1 98 ? -2.697 2.325 -1.308 1.00 88.19 98 MET A CA 1
ATOM 800 C C . MET A 1 98 ? -2.536 3.353 -2.433 1.00 88.19 98 MET A C 1
ATOM 802 O O . MET A 1 98 ? -2.534 2.974 -3.604 1.00 88.19 98 MET A O 1
ATOM 806 N N . ILE A 1 99 ? -2.341 4.631 -2.090 1.00 91.50 99 ILE A N 1
ATOM 807 C CA . ILE A 1 99 ? -2.093 5.703 -3.064 1.00 91.50 99 ILE A CA 1
ATOM 808 C C . ILE A 1 99 ? -0.766 5.479 -3.796 1.00 91.50 99 ILE A C 1
ATOM 810 O O . ILE A 1 99 ? -0.716 5.655 -5.010 1.00 91.50 99 ILE A O 1
ATOM 814 N N . GLY A 1 100 ? 0.288 5.043 -3.102 1.00 89.50 100 GLY A N 1
ATOM 815 C CA . GLY A 1 100 ? 1.571 4.708 -3.727 1.00 89.50 100 GLY A CA 1
ATOM 816 C C . GLY A 1 100 ? 1.443 3.603 -4.779 1.00 89.50 100 GLY A C 1
ATOM 817 O O . GLY A 1 100 ? 1.937 3.755 -5.897 1.00 89.50 100 GLY A O 1
ATOM 818 N N . VAL A 1 101 ? 0.711 2.527 -4.462 1.00 87.12 101 VAL A N 1
ATOM 819 C CA . VAL A 1 101 ? 0.408 1.454 -5.428 1.00 87.12 101 VAL A CA 1
ATOM 820 C C . VAL A 1 101 ? -0.401 2.002 -6.606 1.00 87.12 101 VAL A C 1
ATOM 822 O O . VAL A 1 101 ? -0.057 1.747 -7.757 1.00 87.12 101 VAL A O 1
ATOM 825 N N . LEU A 1 102 ? -1.443 2.794 -6.346 1.00 88.25 102 LEU A N 1
ATOM 826 C CA . LEU A 1 102 ? -2.254 3.423 -7.394 1.00 88.25 102 LEU A CA 1
ATOM 827 C C . LEU A 1 102 ? -1.421 4.322 -8.318 1.00 88.25 102 LEU A C 1
ATOM 829 O O . LEU A 1 102 ? -1.590 4.263 -9.535 1.00 88.25 102 LEU A O 1
ATOM 833 N N . GLY A 1 103 ? -0.500 5.108 -7.758 1.00 90.06 103 GLY A N 1
ATOM 834 C CA . GLY A 1 103 ? 0.401 5.986 -8.501 1.00 90.06 103 GLY A CA 1
ATOM 835 C C . GLY A 1 103 ? 1.314 5.224 -9.460 1.00 90.06 103 GLY A C 1
ATOM 836 O O . GLY A 1 103 ? 1.413 5.597 -10.628 1.00 90.06 103 GLY A O 1
ATOM 837 N N . GLU A 1 104 ? 1.911 4.117 -9.011 1.00 85.44 104 GLU A N 1
ATOM 838 C CA . GLU A 1 104 ? 2.740 3.247 -9.860 1.00 85.44 104 GLU A CA 1
ATOM 839 C C . GLU A 1 104 ? 1.926 2.665 -11.030 1.00 85.44 104 GLU A C 1
ATOM 841 O O . GLU A 1 104 ? 2.367 2.671 -12.180 1.00 85.44 104 GLU A O 1
ATOM 846 N N . TYR A 1 105 ? 0.696 2.215 -10.767 1.00 85.50 105 TYR A N 1
ATOM 847 C CA . TYR A 1 105 ? -0.187 1.682 -11.810 1.00 85.50 105 TYR A CA 1
ATOM 848 C C . TYR A 1 105 ? -0.662 2.751 -12.802 1.00 85.50 105 TYR A C 1
ATOM 850 O O . TYR A 1 105 ? -0.743 2.484 -14.007 1.00 85.50 105 TYR A O 1
ATOM 858 N N . MET A 1 106 ? -0.971 3.954 -12.313 1.00 87.88 106 MET A N 1
ATOM 859 C CA . MET A 1 106 ? -1.338 5.101 -13.147 1.00 87.88 106 MET A CA 1
ATOM 860 C C . MET A 1 106 ? -0.169 5.526 -14.036 1.00 87.88 106 MET A C 1
ATOM 862 O O . MET A 1 106 ? -0.370 5.770 -15.225 1.00 87.88 106 MET A O 1
ATOM 866 N N . TRP A 1 107 ? 1.050 5.562 -13.490 1.00 86.25 107 TRP A N 1
ATOM 867 C CA . TRP A 1 107 ? 2.259 5.879 -14.247 1.00 86.25 107 TRP A CA 1
ATOM 868 C C . TRP A 1 107 ? 2.495 4.885 -15.388 1.00 86.25 107 TRP A C 1
ATOM 870 O O . TRP A 1 107 ? 2.688 5.306 -16.528 1.00 86.25 107 TRP A O 1
ATOM 880 N N . ARG A 1 108 ? 2.398 3.577 -15.115 1.00 81.50 108 ARG A N 1
ATOM 881 C CA . ARG A 1 108 ? 2.546 2.531 -16.144 1.00 81.50 108 ARG A CA 1
ATOM 882 C C . ARG A 1 108 ? 1.492 2.654 -17.250 1.00 81.50 108 ARG A C 1
ATOM 884 O O . ARG A 1 108 ? 1.842 2.621 -18.425 1.00 81.50 108 ARG A O 1
ATOM 891 N N . ASN A 1 109 ? 0.225 2.883 -16.892 1.00 85.12 109 ASN A N 1
ATOM 892 C CA . ASN A 1 109 ? -0.840 3.123 -17.879 1.00 85.12 109 ASN A CA 1
ATOM 893 C C . ASN A 1 109 ? -0.585 4.375 -18.729 1.00 85.12 109 ASN A C 1
ATOM 895 O O . ASN A 1 109 ? -0.836 4.384 -19.937 1.00 85.12 109 ASN A O 1
ATOM 899 N N . LEU A 1 110 ? -0.100 5.448 -18.104 1.00 86.44 110 LEU A N 1
ATOM 900 C CA . LEU A 1 110 ? 0.212 6.685 -18.805 1.00 86.44 110 LEU A CA 1
ATOM 901 C C . LEU A 1 110 ? 1.370 6.493 -19.790 1.00 86.44 110 LEU A C 1
ATOM 903 O O . LEU A 1 110 ? 1.303 7.015 -20.903 1.00 86.44 110 LEU A O 1
ATOM 907 N N . ASP A 1 111 ? 2.412 5.759 -19.399 1.00 85.31 111 ASP A N 1
ATOM 908 C CA . ASP A 1 111 ? 3.555 5.468 -20.268 1.00 85.31 111 ASP A CA 1
ATOM 909 C C . ASP A 1 111 ? 3.130 4.648 -21.497 1.00 85.31 111 ASP A C 1
ATOM 911 O O . ASP A 1 111 ? 3.472 4.998 -22.628 1.00 85.31 111 ASP A O 1
ATOM 915 N N . GLU A 1 112 ? 2.258 3.656 -21.300 1.00 83.44 112 GLU A N 1
ATOM 916 C CA . GLU A 1 112 ? 1.664 2.856 -22.379 1.00 83.44 112 GLU A CA 1
ATOM 917 C C . GLU A 1 112 ? 0.813 3.715 -23.338 1.00 83.44 112 GLU A C 1
ATOM 919 O O . GLU A 1 112 ? 0.890 3.588 -24.564 1.00 83.44 112 GLU A O 1
ATOM 924 N N . THR A 1 113 ? 0.051 4.670 -22.794 1.00 88.75 113 THR A N 1
ATOM 925 C CA . THR A 1 113 ? -0.816 5.565 -23.582 1.00 88.75 113 THR A CA 1
ATOM 926 C C . THR A 1 113 ? -0.021 6.594 -24.389 1.00 88.75 113 THR A C 1
ATOM 928 O O . THR A 1 113 ? -0.461 7.022 -25.458 1.00 88.75 113 THR A O 1
ATOM 931 N N . ARG A 1 114 ? 1.171 6.990 -23.925 1.00 83.75 114 ARG A N 1
ATOM 932 C CA . ARG A 1 114 ? 1.989 8.032 -24.570 1.00 83.75 114 ARG A CA 1
ATOM 933 C C . ARG A 1 114 ? 2.580 7.622 -25.925 1.00 83.75 114 ARG A C 1
ATOM 935 O O . ARG A 1 114 ? 3.190 8.480 -26.559 1.00 83.75 114 ARG A O 1
ATOM 942 N N . ARG A 1 115 ? 2.398 6.370 -26.386 1.00 77.19 115 ARG A N 1
ATOM 943 C CA . ARG A 1 115 ? 2.804 5.852 -27.717 1.00 77.19 115 ARG A CA 1
ATOM 944 C C . ARG A 1 115 ? 4.188 6.341 -28.177 1.00 77.19 115 ARG A C 1
ATOM 946 O O . ARG A 1 115 ? 4.391 6.605 -29.362 1.00 77.19 115 ARG A O 1
ATOM 953 N N . ARG A 1 116 ? 5.146 6.500 -27.255 1.00 81.12 116 ARG A N 1
ATOM 954 C CA . ARG A 1 116 ? 6.479 6.995 -27.619 1.00 81.12 116 ARG A CA 1
ATOM 955 C C . ARG A 1 116 ? 7.122 5.974 -28.566 1.00 81.12 116 ARG A C 1
ATOM 957 O O . ARG A 1 116 ? 7.168 4.792 -28.216 1.00 81.12 116 ARG A O 1
ATOM 964 N N . PRO A 1 117 ? 7.595 6.384 -29.757 1.00 82.19 117 PRO A N 1
ATOM 965 C CA . PRO A 1 117 ? 8.248 5.461 -30.672 1.00 82.19 117 PRO A CA 1
ATOM 966 C C . PRO A 1 117 ? 9.469 4.854 -29.973 1.00 82.19 117 PRO A C 1
ATOM 968 O O . PRO A 1 117 ? 10.311 5.575 -29.441 1.00 82.19 117 PRO A O 1
ATOM 971 N N . ARG A 1 118 ? 9.538 3.516 -29.934 1.00 79.69 118 ARG A N 1
ATOM 972 C CA . ARG A 1 118 ? 10.586 2.770 -29.206 1.00 79.69 118 ARG A CA 1
ATOM 973 C C . ARG A 1 118 ? 11.989 3.012 -29.761 1.00 79.69 118 ARG A C 1
ATOM 975 O O . ARG A 1 118 ? 12.969 2.786 -29.061 1.00 79.69 118 ARG A O 1
ATOM 982 N N . PHE A 1 119 ? 12.075 3.439 -31.012 1.00 84.88 119 PHE A N 1
ATOM 983 C CA . PHE A 1 119 ? 13.311 3.783 -31.690 1.00 84.88 119 PHE A CA 1
ATOM 984 C C . PHE A 1 119 ? 13.031 4.863 -32.734 1.00 84.88 119 PHE A C 1
ATOM 986 O O . PHE A 1 119 ? 11.919 4.968 -33.256 1.00 84.88 119 PHE A O 1
ATOM 993 N N . VAL A 1 120 ? 14.058 5.651 -33.037 1.00 86.94 120 VAL A N 1
ATOM 994 C CA . VAL A 1 120 ? 14.081 6.589 -34.160 1.00 86.94 120 VAL A CA 1
ATOM 995 C C . VAL A 1 120 ? 15.133 6.064 -35.128 1.00 86.94 120 VAL A C 1
ATOM 997 O O . VAL A 1 120 ? 16.270 5.829 -34.724 1.00 86.94 120 VAL A O 1
ATOM 1000 N N . VAL A 1 121 ? 14.744 5.806 -36.376 1.00 87.50 121 VAL A N 1
ATOM 1001 C CA . VAL A 1 121 ? 15.674 5.342 -37.413 1.00 87.50 121 VAL A CA 1
ATOM 1002 C C . VAL A 1 121 ? 16.353 6.561 -38.021 1.00 87.50 121 VAL A C 1
ATOM 1004 O O . VAL A 1 121 ? 15.679 7.423 -38.573 1.00 87.50 121 VAL A O 1
ATOM 1007 N N . GLU A 1 122 ? 17.677 6.629 -37.913 1.00 89.88 122 GLU A N 1
ATOM 1008 C CA . GLU A 1 122 ? 18.463 7.724 -38.494 1.00 89.88 122 GLU A CA 1
ATOM 1009 C C . GLU A 1 122 ? 18.788 7.474 -39.974 1.00 89.88 122 GLU A C 1
ATOM 1011 O O . GLU A 1 122 ? 18.700 8.383 -40.796 1.00 89.88 122 GLU A O 1
ATOM 1016 N N . ARG A 1 123 ? 19.141 6.235 -40.338 1.00 87.81 123 ARG A N 1
ATOM 1017 C CA . ARG A 1 123 ? 19.478 5.850 -41.713 1.00 87.81 123 ARG A CA 1
ATOM 1018 C C . ARG A 1 123 ? 19.216 4.364 -41.941 1.00 87.81 123 ARG A C 1
ATOM 1020 O O . ARG A 1 123 ? 19.511 3.547 -41.073 1.00 87.81 123 ARG A O 1
ATOM 1027 N N . ILE A 1 124 ? 18.716 4.026 -43.125 1.00 86.81 124 ILE A N 1
ATOM 1028 C CA . ILE A 1 124 ? 18.622 2.652 -43.630 1.00 86.81 124 ILE A CA 1
ATOM 1029 C C . ILE A 1 124 ? 19.713 2.496 -44.694 1.00 86.81 124 ILE A C 1
ATOM 1031 O O . ILE A 1 124 ? 19.823 3.340 -45.581 1.00 86.81 124 ILE A O 1
ATOM 1035 N N . VAL A 1 125 ? 20.553 1.467 -44.572 1.00 90.56 125 VAL A N 1
ATOM 1036 C CA . VAL A 1 125 ? 21.571 1.121 -45.575 1.00 90.56 125 VAL A CA 1
ATOM 1037 C C . VAL A 1 125 ? 21.106 -0.156 -46.259 1.00 90.56 125 VAL A C 1
ATOM 1039 O O . VAL A 1 125 ? 21.009 -1.196 -45.611 1.00 90.56 125 VAL A O 1
ATOM 1042 N N . GLU A 1 126 ? 20.776 -0.068 -47.545 1.00 85.06 126 GLU A N 1
ATOM 1043 C CA . GLU A 1 126 ? 20.456 -1.243 -48.355 1.00 85.06 126 GLU A CA 1
ATOM 1044 C C . GLU A 1 126 ? 21.752 -1.974 -48.736 1.00 85.06 126 GLU A C 1
ATOM 1046 O O . GLU A 1 126 ? 22.751 -1.318 -49.051 1.00 85.06 126 GLU A O 1
ATOM 1051 N N . PRO A 1 127 ? 21.781 -3.317 -48.684 1.00 77.56 127 PRO A N 1
ATOM 1052 C CA . PRO A 1 127 ? 22.951 -4.071 -49.105 1.00 77.56 127 PRO A CA 1
ATOM 1053 C C . PRO A 1 127 ? 23.139 -3.899 -50.616 1.00 77.56 127 PRO A C 1
ATOM 1055 O O . PRO A 1 127 ? 22.240 -4.203 -51.400 1.00 77.56 127 PRO A O 1
ATOM 1058 N N . SER A 1 128 ? 24.307 -3.405 -51.030 1.00 70.06 128 SER A N 1
ATOM 1059 C CA . SER A 1 128 ? 24.676 -3.324 -52.441 1.00 70.06 128 SER A CA 1
ATOM 1060 C C . SER A 1 128 ? 24.749 -4.732 -53.037 1.00 70.06 128 SER A C 1
ATOM 1062 O O . SER A 1 128 ? 25.391 -5.632 -52.492 1.00 70.06 128 SER A O 1
ATOM 1064 N N . SER A 1 129 ? 24.105 -4.924 -54.187 1.00 63.00 129 SER A N 1
ATOM 1065 C CA . SER A 1 129 ? 24.028 -6.188 -54.935 1.00 63.00 129 SER A CA 1
ATOM 1066 C C . SER A 1 129 ? 25.373 -6.707 -55.474 1.00 63.00 129 SER A C 1
ATOM 1068 O O . SER A 1 129 ? 25.400 -7.683 -56.214 1.00 63.00 129 SER A O 1
ATOM 1070 N N . GLU A 1 130 ? 26.492 -6.077 -55.117 1.00 60.16 130 GLU A N 1
ATOM 1071 C CA . GLU A 1 130 ? 27.838 -6.406 -55.600 1.00 60.16 130 GLU A CA 1
ATOM 1072 C C . GLU A 1 130 ? 28.542 -7.491 -54.770 1.00 60.16 130 GLU A C 1
ATOM 1074 O O . GLU A 1 130 ? 29.439 -8.154 -55.277 1.00 60.16 130 GLU A O 1
ATOM 1079 N N . SER A 1 131 ? 28.117 -7.744 -53.525 1.00 54.97 131 SER A N 1
ATOM 1080 C CA . SER A 1 131 ? 28.786 -8.723 -52.648 1.00 54.97 131 SER A CA 1
ATOM 1081 C C . SER A 1 131 ? 28.256 -10.162 -52.771 1.00 54.97 131 SER A C 1
ATOM 1083 O O . SER A 1 131 ? 28.804 -11.059 -52.138 1.00 54.97 131 SER A O 1
ATOM 1085 N N . ALA A 1 132 ? 27.207 -10.402 -53.569 1.00 54.84 132 ALA A N 1
ATOM 1086 C CA . ALA A 1 132 ? 26.660 -11.744 -53.820 1.00 54.84 132 ALA A CA 1
ATOM 1087 C C . ALA A 1 132 ? 27.418 -12.518 -54.920 1.00 54.84 132 ALA A C 1
ATOM 1089 O O . ALA A 1 132 ? 27.125 -13.684 -55.158 1.00 54.84 132 ALA A O 1
ATOM 1090 N N . ALA A 1 133 ? 28.378 -11.880 -55.599 1.00 56.34 133 ALA A N 1
ATOM 1091 C CA . ALA A 1 133 ? 29.152 -12.494 -56.678 1.00 56.34 133 ALA A CA 1
ATOM 1092 C C . ALA A 1 133 ? 30.405 -13.257 -56.200 1.00 56.34 133 ALA A C 1
ATOM 1094 O O . ALA A 1 133 ? 31.073 -13.871 -57.026 1.00 56.34 133 ALA A O 1
ATOM 1095 N N . ASP A 1 134 ? 30.715 -13.238 -54.898 1.00 55.94 134 ASP A N 1
ATOM 1096 C CA . ASP A 1 134 ? 31.942 -13.824 -54.332 1.00 55.94 134 ASP A CA 1
ATOM 1097 C C . ASP A 1 134 ? 31.654 -15.017 -53.396 1.00 55.94 134 ASP A C 1
ATOM 1099 O O . ASP A 1 134 ? 32.321 -15.224 -52.383 1.00 55.94 134 ASP A O 1
ATOM 1103 N N . GLU A 1 135 ? 30.627 -15.817 -53.715 1.00 55.41 135 GLU A N 1
ATOM 1104 C CA . GLU A 1 135 ? 30.514 -17.172 -53.163 1.00 55.41 135 GLU A CA 1
ATOM 1105 C C . GLU A 1 135 ? 31.533 -18.085 -53.873 1.00 55.41 135 GLU A C 1
ATOM 1107 O O . GLU A 1 135 ? 31.441 -18.281 -55.091 1.00 55.41 135 GLU A O 1
ATOM 1112 N N . PRO A 1 136 ? 32.501 -18.689 -53.157 1.00 49.78 136 PRO A N 1
ATOM 1113 C CA . PRO A 1 136 ? 33.405 -19.648 -53.765 1.00 49.78 136 PRO A CA 1
ATOM 1114 C C . PRO A 1 136 ? 32.614 -20.904 -54.137 1.00 49.78 136 PRO A C 1
ATOM 1116 O O . PRO A 1 136 ? 32.110 -21.619 -53.266 1.00 49.78 136 PRO A O 1
ATOM 1119 N N . GLN A 1 137 ? 32.544 -21.182 -55.442 1.00 56.78 137 GLN A N 1
ATOM 1120 C CA . GLN A 1 137 ? 32.142 -22.470 -56.006 1.00 56.78 137 GLN A CA 1
ATOM 1121 C C . GLN A 1 137 ? 32.841 -23.600 -55.238 1.00 56.78 137 GLN A C 1
ATOM 1123 O O . GLN A 1 137 ? 34.013 -23.895 -55.471 1.00 56.78 137 GLN A O 1
ATOM 1128 N N . SER A 1 138 ? 32.134 -24.242 -54.311 1.00 49.22 138 SER A N 1
ATOM 1129 C CA . SER A 1 138 ? 32.632 -25.424 -53.621 1.00 49.22 138 SER A CA 1
ATOM 1130 C C . SER A 1 138 ? 31.604 -26.547 -53.697 1.00 49.22 138 SER A C 1
ATOM 1132 O O . SER A 1 138 ? 30.536 -26.510 -53.099 1.00 49.22 138 SER A O 1
ATOM 1134 N N . LEU A 1 139 ? 32.029 -27.563 -54.452 1.00 48.59 139 LEU A N 1
ATOM 1135 C CA . LEU A 1 139 ? 31.640 -28.968 -54.381 1.00 48.59 139 LEU A CA 1
ATOM 1136 C C . LEU A 1 139 ? 30.274 -29.323 -54.978 1.00 48.59 139 LEU A C 1
ATOM 1138 O O . LEU A 1 139 ? 29.253 -29.430 -54.307 1.00 48.59 139 LEU A O 1
ATOM 1142 N N . GLY A 1 140 ? 30.324 -29.631 -56.278 1.00 48.69 140 GLY A N 1
ATOM 1143 C CA . GLY A 1 140 ? 29.323 -30.443 -56.951 1.00 48.69 140 GLY A CA 1
ATOM 1144 C C . GLY A 1 140 ? 29.168 -31.792 -56.253 1.00 48.69 140 GLY A C 1
ATOM 1145 O O . GLY A 1 140 ? 30.032 -32.662 -56.346 1.00 48.69 140 GLY A O 1
ATOM 1146 N N . VAL A 1 141 ? 28.039 -31.964 -55.577 1.00 51.47 141 VAL A N 1
ATOM 1147 C CA . VAL A 1 141 ? 27.530 -33.274 -55.186 1.00 51.47 141 VAL A CA 1
ATOM 1148 C C . VAL A 1 141 ? 26.787 -33.830 -56.400 1.00 51.47 141 VAL A C 1
ATOM 1150 O O . VAL A 1 141 ? 25.625 -33.510 -56.637 1.00 51.47 141 VAL A O 1
ATOM 1153 N N . GLN A 1 142 ? 27.491 -34.625 -57.210 1.00 46.25 142 GLN A N 1
ATOM 1154 C CA . GLN A 1 142 ? 26.849 -35.595 -58.095 1.00 46.25 142 GLN A CA 1
ATOM 1155 C C . GLN A 1 142 ? 26.203 -36.656 -57.202 1.00 46.25 142 GLN A C 1
ATOM 1157 O O . GLN A 1 142 ? 26.898 -37.332 -56.446 1.00 46.25 142 GLN A O 1
ATOM 1162 N N . ASN A 1 143 ? 24.881 -36.766 -57.265 1.00 42.56 143 ASN A N 1
ATOM 1163 C CA . ASN A 1 143 ? 24.141 -37.853 -56.637 1.00 42.56 143 ASN A CA 1
ATOM 1164 C C . ASN A 1 143 ? 23.890 -38.940 -57.703 1.00 42.56 143 ASN A C 1
ATOM 1166 O O . ASN A 1 143 ? 23.585 -38.560 -58.839 1.00 42.56 143 ASN A O 1
ATOM 1170 N N . PRO A 1 144 ? 24.037 -40.241 -57.389 1.00 54.12 144 PRO A N 1
ATOM 1171 C CA . PRO A 1 144 ? 23.592 -41.321 -58.269 1.00 54.12 144 PRO A CA 1
ATOM 1172 C C . PRO A 1 144 ? 22.063 -41.385 -58.389 1.00 54.12 144 PRO A C 1
ATOM 1174 O O . PRO A 1 144 ? 21.365 -40.960 -57.437 1.00 54.12 144 PRO A O 1
#

Sequence (144 aa):
WLGFDPAVIYYHRREREKRYGRSMWTFAKKFKYFVDSFVAFSYFPVRAASVLGVLLSIFGLSYALFVIIARLFFGIHAEGWASIMVVLLIVSGAQMLMIGVLGEYMWRNLDETRRRPRFVVERIVEPSSESAADEPQSLGVQNP

Radius of gyration: 31.65 Å; chains: 1; bounding box: 65×52×89 Å

Secondary structure (DSSP, 8-state):
-----PPP----PPPPPGGG---S--HHHHHHHHHHHHHHH-SHHHHHHHHHHHHHHHHHHHHHHHHHHHHHHH---S--HHHHHHHHHHHHHHHHHHHHHHHHHHHHHHHHHT---S-------PPPTTGGG-----------

pLDDT: mean 79.38, std 12.68, range [42.56, 94.06]